Protein AF-A0A132AKK2-F1 (afdb_monomer_lite)

Foldseek 3Di:
DVQVCVLVVVLVVLVVVLVVVCVVVVDPDDDLVNVVSVVVNVLSVVSVVLLVVLVVVLVVLVVVVVVVVPDDDDDPPCCQPDPGDPDPVVVVVVVLVVVLCVVPNDDDCNPRSNVRPSSVSVCVVVSVVVVVVVVVVSVVVVVD

Sequence (144 aa):
MLKVTIMVIPLVDLISEDIAINNRIKVNHTTIMHVWMIAMQAFIYLSIIEYSLAIAWAHFVTDKANHQRTIPEENTFLRGYYFGNRNFYSKIGNFFDRFLYFCFGEIDFKREPYVRNKIDYLSRVLFLATFISFVSIYVLTLIL

Structure (mmCIF, N/CA/C/O backbone):
data_AF-A0A132AKK2-F1
#
_entry.id   AF-A0A132AKK2-F1
#
loop_
_atom_site.group_PDB
_atom_site.id
_atom_site.type_symbol
_atom_site.label_atom_id
_atom_site.label_alt_id
_atom_site.label_comp_id
_atom_site.label_asym_id
_atom_site.label_entity_id
_atom_site.label_seq_id
_atom_site.pdbx_PDB_ins_code
_atom_site.Cartn_x
_atom_site.Cartn_y
_atom_site.Cartn_z
_atom_site.occupancy
_atom_site.B_iso_or_equiv
_atom_site.auth_seq_id
_atom_site.auth_comp_id
_atom_site.auth_asym_id
_atom_site.auth_atom_id
_atom_site.pdbx_PDB_model_num
ATOM 1 N N . MET A 1 1 ? -7.002 11.377 -12.863 1.00 56.00 1 MET A N 1
ATOM 2 C CA . MET A 1 1 ? -8.200 11.919 -12.181 1.00 56.00 1 MET A CA 1
ATOM 3 C C . MET A 1 1 ? -9.059 10.818 -11.574 1.00 56.00 1 MET A C 1
ATOM 5 O O . MET A 1 1 ? -9.161 10.797 -10.360 1.00 56.00 1 MET A O 1
ATOM 9 N N . LEU A 1 2 ? -9.570 9.860 -12.362 1.00 70.88 2 LEU A N 1
ATOM 10 C CA . LEU A 1 2 ? -10.462 8.790 -11.874 1.00 70.88 2 LEU A CA 1
ATOM 11 C C . LEU A 1 2 ? -9.935 8.031 -10.637 1.00 70.88 2 LEU A C 1
ATOM 13 O O . LEU A 1 2 ? -10.671 7.852 -9.675 1.00 70.88 2 LEU A O 1
ATOM 17 N N . LYS A 1 3 ? -8.647 7.655 -10.623 1.00 68.38 3 LYS A N 1
ATOM 18 C CA . LYS A 1 3 ? -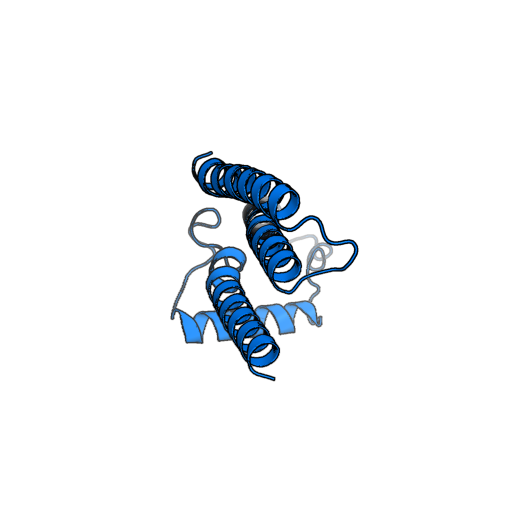8.020 6.973 -9.474 1.00 68.38 3 LYS A CA 1
ATOM 19 C C . LYS A 1 3 ? -8.085 7.799 -8.179 1.00 68.38 3 LYS A C 1
ATOM 21 O O . LYS A 1 3 ? -8.424 7.258 -7.138 1.00 68.38 3 LYS A O 1
ATOM 26 N N . VAL A 1 4 ? -7.817 9.105 -8.251 1.00 72.44 4 VAL A N 1
ATOM 27 C CA . VAL A 1 4 ? -7.863 10.003 -7.081 1.00 72.44 4 VAL A CA 1
ATOM 28 C C . VAL A 1 4 ? -9.293 10.122 -6.559 1.00 72.44 4 VAL A C 1
ATOM 30 O O . VAL A 1 4 ? -9.516 10.026 -5.360 1.00 72.44 4 VAL A O 1
ATOM 33 N N . THR A 1 5 ? -10.274 10.251 -7.451 1.00 78.56 5 THR A N 1
ATOM 34 C CA . THR A 1 5 ? -11.692 10.320 -7.077 1.00 78.56 5 THR A CA 1
ATOM 35 C C . THR A 1 5 ? -12.163 9.048 -6.366 1.00 78.56 5 THR A C 1
ATOM 37 O O . THR A 1 5 ? -12.819 9.141 -5.334 1.00 78.56 5 THR A O 1
ATOM 40 N N . ILE A 1 6 ? -11.766 7.872 -6.864 1.00 80.12 6 ILE A N 1
ATOM 41 C CA . ILE A 1 6 ? -12.094 6.571 -6.255 1.00 80.12 6 ILE A CA 1
ATOM 42 C C . ILE A 1 6 ? -11.448 6.399 -4.869 1.00 80.12 6 ILE A C 1
ATOM 44 O O . ILE A 1 6 ? -11.971 5.645 -4.061 1.00 80.12 6 ILE A O 1
ATOM 48 N N . MET A 1 7 ? -10.349 7.098 -4.563 1.00 80.44 7 MET A N 1
ATOM 49 C CA . MET A 1 7 ? -9.702 7.048 -3.242 1.00 80.44 7 MET A CA 1
ATOM 50 C C . MET A 1 7 ? -10.245 8.097 -2.263 1.00 80.44 7 MET A C 1
ATOM 52 O O . MET A 1 7 ? -10.406 7.814 -1.079 1.00 80.44 7 MET A O 1
ATOM 56 N N . VAL A 1 8 ? -10.532 9.310 -2.742 1.00 83.25 8 VAL A N 1
ATOM 57 C CA . VAL A 1 8 ? -10.946 10.434 -1.887 1.00 83.25 8 VAL A CA 1
ATOM 58 C C . VAL A 1 8 ? -12.401 10.309 -1.442 1.00 83.25 8 VAL A C 1
ATOM 60 O O . VAL A 1 8 ? -12.692 10.619 -0.291 1.00 83.25 8 VAL A O 1
ATOM 63 N N . ILE A 1 9 ? -13.307 9.841 -2.310 1.00 87.62 9 ILE A N 1
ATOM 64 C CA . ILE A 1 9 ? -14.729 9.698 -1.949 1.00 87.62 9 ILE A CA 1
ATOM 65 C C . ILE A 1 9 ? -14.901 8.739 -0.755 1.00 87.62 9 ILE A C 1
ATOM 67 O O . ILE A 1 9 ? -15.433 9.183 0.262 1.00 87.62 9 ILE A O 1
ATOM 71 N N . PRO A 1 10 ? -14.362 7.500 -0.783 1.00 86.81 10 PRO A N 1
ATOM 72 C CA . PRO A 1 10 ? -14.472 6.595 0.360 1.00 86.81 10 PRO A CA 1
ATOM 73 C C . PRO A 1 10 ? -13.823 7.135 1.634 1.00 86.81 10 PRO A C 1
ATOM 75 O O . PRO A 1 10 ? -14.286 6.825 2.724 1.00 86.81 10 PRO A O 1
ATOM 78 N N . LEU A 1 11 ? -12.763 7.947 1.524 1.00 87.31 11 LEU A N 1
ATOM 79 C CA . LEU A 1 11 ? -12.140 8.567 2.693 1.00 87.31 11 LEU A CA 1
ATOM 80 C C . LEU A 1 11 ? -13.096 9.546 3.385 1.00 87.31 11 LEU A C 1
ATOM 82 O O . LEU A 1 11 ? -13.209 9.533 4.607 1.00 87.31 11 LEU A O 1
ATOM 86 N N . VAL A 1 12 ? -13.774 10.395 2.609 1.00 89.31 12 VAL A N 1
ATOM 87 C CA . VAL A 1 12 ? -14.726 11.384 3.137 1.00 89.31 12 VAL A CA 1
ATOM 88 C C . VAL A 1 12 ? -15.949 10.696 3.742 1.00 89.31 12 VAL A C 1
ATOM 90 O O . VAL A 1 12 ? -16.395 11.085 4.826 1.00 89.31 12 VAL A O 1
ATOM 93 N N . ASP A 1 13 ? -16.450 9.650 3.084 1.00 90.62 13 ASP A N 1
ATOM 94 C CA . ASP A 1 13 ? -17.554 8.839 3.601 1.00 90.62 13 ASP A CA 1
ATOM 95 C C . ASP A 1 13 ? -17.160 8.176 4.929 1.00 90.62 13 ASP A C 1
ATOM 97 O O . ASP A 1 13 ? -17.872 8.303 5.925 1.00 90.62 13 ASP A O 1
ATOM 101 N N . LEU A 1 14 ? -15.968 7.576 4.991 1.00 91.69 14 LEU A N 1
ATOM 102 C CA . LEU A 1 14 ? -15.463 6.914 6.193 1.00 91.69 14 LEU A CA 1
ATOM 103 C C . LEU A 1 14 ? -15.256 7.885 7.367 1.00 91.69 14 LEU A C 1
ATOM 105 O O . LEU A 1 14 ? -15.543 7.538 8.510 1.00 91.69 14 LEU A O 1
ATOM 109 N N . ILE A 1 15 ? -14.779 9.106 7.106 1.00 90.56 15 ILE A N 1
ATOM 110 C CA . ILE A 1 15 ? -14.663 10.156 8.133 1.00 90.56 15 ILE A CA 1
ATOM 111 C C . ILE A 1 15 ? -16.051 10.552 8.652 1.00 90.56 15 ILE A C 1
ATOM 113 O O . ILE A 1 15 ? -16.239 10.743 9.853 1.00 90.56 15 ILE A O 1
ATOM 117 N N . SER A 1 16 ? -17.035 10.658 7.759 1.00 92.12 16 SER A N 1
ATOM 118 C CA . SER A 1 16 ? -18.408 11.007 8.131 1.00 92.12 16 SER A CA 1
ATOM 119 C C . SER A 1 16 ? -19.042 9.923 9.010 1.00 92.12 16 SER A C 1
ATOM 121 O O . SER A 1 16 ? -19.681 10.236 10.020 1.00 92.12 16 SER A O 1
ATOM 123 N N . GLU A 1 17 ? -18.816 8.651 8.678 1.00 91.44 17 GLU A N 1
ATOM 124 C CA . GLU A 1 17 ? -19.238 7.513 9.498 1.00 91.44 17 GLU A CA 1
ATOM 125 C C . GLU A 1 17 ? -18.528 7.477 10.856 1.00 91.44 17 GLU A C 1
ATOM 127 O O . GLU A 1 17 ? -19.182 7.267 11.877 1.00 91.44 17 GLU A O 1
ATOM 132 N N . ASP A 1 18 ? -17.220 7.741 10.899 1.00 91.12 18 ASP A N 1
ATOM 133 C CA . ASP A 1 18 ? -16.437 7.788 12.141 1.00 91.12 18 ASP A CA 1
ATOM 134 C C . ASP A 1 18 ? -16.978 8.854 13.105 1.00 91.12 18 ASP A C 1
ATOM 136 O O . ASP A 1 18 ? -17.254 8.574 14.273 1.00 91.12 18 ASP A O 1
ATOM 140 N N . ILE A 1 19 ? -17.265 10.059 12.601 1.00 90.56 19 ILE A N 1
ATOM 141 C CA . ILE A 1 19 ? -17.907 11.123 13.388 1.00 90.56 19 ILE A CA 1
ATOM 142 C C . ILE A 1 19 ? -19.270 10.657 13.922 1.00 90.56 19 ILE A C 1
ATOM 144 O O . ILE A 1 19 ? -19.589 10.870 15.096 1.00 90.56 19 ILE A O 1
ATOM 148 N N . ALA A 1 20 ? -20.084 10.004 13.088 1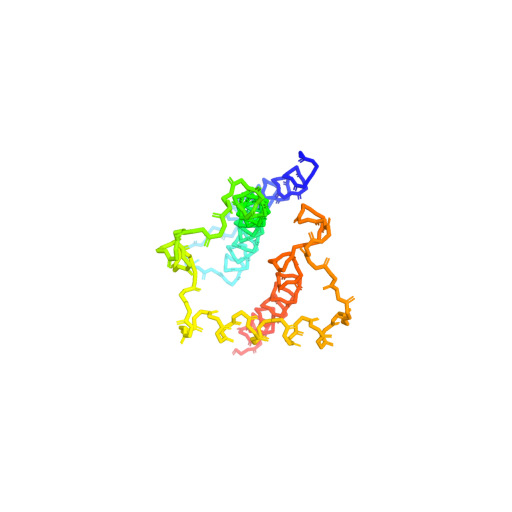.00 91.75 20 ALA A N 1
ATOM 149 C CA . ALA A 1 20 ? -21.397 9.509 13.494 1.00 91.75 20 ALA A CA 1
ATOM 150 C C . ALA A 1 20 ? -21.308 8.417 14.576 1.00 91.75 20 ALA A C 1
ATOM 152 O O . ALA A 1 20 ? -22.117 8.413 15.508 1.00 91.75 20 ALA A O 1
ATOM 153 N N . ILE A 1 21 ? -20.329 7.515 14.482 1.00 89.06 21 ILE A N 1
ATOM 154 C CA . ILE A 1 21 ? -20.082 6.442 15.453 1.00 89.06 21 ILE A CA 1
ATOM 155 C C . ILE A 1 21 ? -19.568 7.022 16.774 1.00 89.06 21 ILE A C 1
ATOM 157 O O . ILE A 1 21 ? -20.122 6.712 17.832 1.00 89.06 21 ILE A O 1
ATOM 161 N N . ASN A 1 22 ? -18.586 7.924 16.729 1.00 88.75 22 ASN A N 1
ATOM 162 C CA . ASN A 1 22 ? -18.025 8.567 17.920 1.00 88.75 22 ASN A CA 1
ATOM 163 C C . ASN A 1 22 ? -19.096 9.343 18.702 1.00 88.75 22 ASN A C 1
ATOM 165 O O . ASN A 1 22 ? -19.174 9.251 19.931 1.00 88.75 22 ASN A O 1
ATOM 169 N N . ASN A 1 23 ? -20.004 10.017 17.990 1.00 89.00 23 ASN A N 1
ATOM 170 C CA . ASN A 1 23 ? -21.145 10.710 18.591 1.00 89.00 23 ASN A CA 1
ATOM 171 C C . ASN A 1 23 ? -22.162 9.772 19.266 1.00 89.00 23 ASN A C 1
ATOM 173 O O . ASN A 1 23 ? -22.916 10.226 20.131 1.00 89.00 23 ASN A O 1
ATOM 177 N N . ARG A 1 24 ? -22.204 8.484 18.893 1.00 89.88 24 ARG A N 1
ATOM 178 C CA . ARG A 1 24 ? -23.088 7.471 19.498 1.00 89.88 24 ARG A CA 1
ATOM 179 C C . ARG A 1 24 ? -22.459 6.792 20.709 1.00 89.88 24 ARG A C 1
ATOM 181 O O . ARG A 1 24 ? -23.151 6.607 21.703 1.00 89.88 24 ARG A O 1
ATOM 188 N N . ILE A 1 25 ? -21.182 6.419 20.625 1.00 86.25 25 ILE A N 1
ATOM 189 C CA . ILE A 1 25 ? -20.513 5.631 21.669 1.00 86.25 25 ILE A CA 1
ATOM 190 C C . ILE A 1 25 ? -20.260 6.485 22.927 1.00 86.25 25 ILE A C 1
ATOM 192 O O . ILE A 1 25 ? -20.466 5.989 24.030 1.00 86.25 25 ILE A O 1
ATOM 196 N N . LYS A 1 26 ? -19.878 7.767 22.787 1.00 80.88 26 LYS A N 1
ATOM 197 C CA . LYS A 1 26 ? -19.674 8.731 23.899 1.00 80.88 26 LYS A CA 1
ATOM 198 C C . LYS A 1 26 ? -18.920 8.160 25.115 1.00 80.88 26 LYS A C 1
ATOM 200 O O . LYS A 1 26 ? -19.335 8.345 26.259 1.00 80.88 26 LYS A O 1
ATOM 205 N N . VAL A 1 27 ? -17.800 7.481 24.880 1.00 84.25 27 VAL A N 1
ATOM 206 C CA . VAL A 1 27 ? -16.924 6.973 25.949 1.00 84.25 27 VAL A CA 1
ATOM 207 C C . VAL A 1 27 ? -15.590 7.715 25.979 1.00 84.25 27 VAL A C 1
ATOM 209 O O . VAL A 1 27 ? -15.089 8.149 24.947 1.00 84.25 27 VAL A O 1
ATOM 212 N N . ASN A 1 28 ? -14.992 7.816 27.169 1.00 84.00 28 ASN A N 1
ATOM 213 C CA . ASN A 1 28 ? -13.696 8.476 27.392 1.00 84.00 28 ASN A CA 1
ATOM 214 C C . ASN A 1 28 ? -12.470 7.582 27.114 1.00 84.00 28 ASN A C 1
ATOM 216 O O . ASN A 1 28 ? -11.344 7.995 27.379 1.00 84.00 28 ASN A O 1
ATOM 220 N N . HIS A 1 29 ? -12.666 6.353 26.632 1.00 84.94 29 HIS A N 1
ATOM 221 C CA . HIS A 1 29 ? -11.589 5.405 26.339 1.00 84.94 29 HIS A CA 1
ATOM 222 C C . HIS A 1 29 ? -11.650 4.929 24.884 1.00 84.94 29 HIS A C 1
ATOM 224 O O . HIS A 1 29 ? -12.691 4.978 24.231 1.00 84.94 29 HIS A O 1
ATOM 230 N N . THR A 1 30 ? -10.527 4.447 24.358 1.00 86.12 30 THR A N 1
ATOM 231 C CA . THR A 1 30 ? -10.481 3.893 23.003 1.00 86.12 30 THR A CA 1
ATOM 232 C C . THR A 1 30 ? -11.220 2.561 22.962 1.00 86.12 30 THR A C 1
ATOM 234 O O . THR A 1 30 ? -10.876 1.637 23.695 1.00 86.12 30 THR A O 1
ATOM 237 N N . THR A 1 31 ? -12.228 2.455 22.098 1.00 88.38 31 THR A N 1
ATOM 238 C CA . THR A 1 31 ? -12.933 1.198 21.843 1.00 88.38 31 THR A CA 1
ATOM 239 C C . THR A 1 31 ? -12.307 0.464 20.667 1.00 88.38 31 THR A C 1
ATOM 241 O O . THR A 1 31 ? -11.639 1.055 19.816 1.00 88.38 31 THR A O 1
ATOM 244 N N . ILE A 1 32 ? -12.584 -0.834 20.579 1.00 88.94 32 ILE A N 1
ATOM 245 C CA . ILE A 1 32 ? -12.169 -1.668 19.447 1.00 88.94 32 ILE A CA 1
ATOM 246 C C . ILE A 1 32 ? -12.779 -1.149 18.127 1.00 88.94 32 ILE A C 1
ATOM 248 O O . ILE A 1 32 ? -12.164 -1.266 17.067 1.00 88.94 32 ILE A O 1
ATOM 252 N N . MET A 1 33 ? -13.938 -0.481 18.180 1.00 88.75 33 MET A N 1
ATOM 253 C CA . MET A 1 33 ? -14.518 0.178 17.008 1.00 88.75 33 MET A CA 1
ATOM 254 C C . MET A 1 33 ? -13.702 1.401 16.562 1.00 88.75 33 MET A C 1
ATOM 256 O O . MET A 1 33 ? -13.466 1.565 15.370 1.00 88.75 33 MET A O 1
ATOM 260 N N . HIS A 1 34 ? -13.194 2.219 17.492 1.00 89.44 34 HIS A N 1
ATOM 261 C CA . HIS A 1 34 ? -12.322 3.351 17.138 1.00 89.44 34 HIS A CA 1
ATOM 262 C C . HIS A 1 34 ? -11.032 2.869 16.449 1.00 89.44 34 HIS A C 1
ATOM 264 O O . HIS A 1 34 ? -10.595 3.458 15.463 1.00 89.44 34 HIS A O 1
ATOM 270 N N . VAL A 1 35 ? -10.447 1.759 16.922 1.00 90.38 35 VAL A N 1
ATOM 271 C CA . VAL A 1 35 ? -9.252 1.155 16.301 1.00 90.38 35 VAL A CA 1
ATOM 272 C C . VAL A 1 35 ? -9.540 0.696 14.870 1.00 90.38 35 VAL A C 1
ATOM 274 O O . VAL A 1 35 ? -8.716 0.912 13.983 1.00 90.38 35 VAL A O 1
ATOM 277 N N . TRP A 1 36 ? -10.713 0.107 14.628 1.00 91.38 36 TRP A N 1
ATOM 278 C CA . TRP A 1 36 ? -11.138 -0.284 13.284 1.00 91.38 36 TRP A CA 1
ATOM 279 C C . TRP A 1 36 ? -11.259 0.914 12.346 1.00 91.38 36 TRP A C 1
ATOM 281 O O . TRP A 1 36 ? -10.680 0.895 11.261 1.00 91.38 36 TRP A O 1
ATOM 291 N N . MET A 1 37 ? -11.949 1.974 12.776 1.00 91.56 37 MET A N 1
ATOM 292 C CA . MET A 1 37 ? -12.150 3.170 11.953 1.00 91.56 37 MET A CA 1
ATOM 293 C C . MET A 1 37 ? -10.821 3.843 11.592 1.00 91.56 37 MET A C 1
ATOM 295 O O . MET A 1 37 ? -10.581 4.134 10.419 1.00 91.56 37 MET A O 1
ATOM 299 N N . ILE A 1 38 ? -9.914 3.999 12.562 1.00 90.44 38 ILE A N 1
ATOM 300 C CA . ILE A 1 38 ? -8.572 4.555 12.327 1.00 90.44 38 ILE A CA 1
ATOM 301 C C . ILE A 1 38 ? -7.774 3.674 11.361 1.00 90.44 38 ILE A C 1
ATOM 303 O O . ILE A 1 38 ? -7.109 4.186 10.459 1.00 90.44 38 ILE A O 1
ATOM 307 N N . ALA A 1 39 ? -7.844 2.350 11.509 1.00 91.81 39 ALA A N 1
ATOM 308 C CA . ALA A 1 39 ? -7.139 1.440 10.616 1.00 91.81 39 ALA A CA 1
ATOM 309 C C . ALA A 1 39 ? -7.666 1.523 9.177 1.00 91.81 39 ALA A C 1
ATOM 311 O O . ALA A 1 39 ? -6.867 1.599 8.244 1.00 91.81 39 ALA A O 1
ATOM 312 N N . MET A 1 40 ? -8.987 1.574 8.980 1.00 91.56 40 MET A N 1
ATOM 313 C CA . MET A 1 40 ? -9.581 1.747 7.650 1.00 91.56 40 MET A CA 1
ATOM 314 C C . MET A 1 40 ? -9.149 3.076 7.011 1.00 91.56 40 MET A C 1
ATOM 316 O O . MET A 1 40 ? -8.744 3.093 5.847 1.00 91.56 40 MET A O 1
ATOM 320 N N . GLN A 1 41 ? -9.135 4.174 7.778 1.00 90.56 41 GLN A N 1
ATOM 321 C CA . GLN A 1 41 ? -8.634 5.470 7.303 1.00 90.56 41 GLN A CA 1
ATOM 322 C C . GLN A 1 41 ? -7.149 5.382 6.917 1.00 90.56 41 GLN A C 1
ATOM 324 O O . GLN A 1 41 ? -6.749 5.897 5.871 1.00 90.56 41 GLN A O 1
ATOM 329 N N . ALA A 1 42 ? -6.336 4.672 7.705 1.00 90.12 42 ALA A N 1
ATOM 330 C CA . ALA A 1 42 ? -4.922 4.455 7.414 1.00 90.12 42 ALA A CA 1
ATOM 331 C C . ALA A 1 42 ? -4.701 3.639 6.127 1.00 90.12 42 ALA A C 1
ATOM 333 O O . ALA A 1 42 ? -3.818 3.982 5.343 1.00 90.12 42 ALA A O 1
ATOM 334 N N . PHE A 1 43 ? -5.510 2.607 5.856 1.00 90.81 43 PHE A N 1
ATOM 335 C CA . PHE A 1 43 ? -5.430 1.845 4.602 1.00 90.81 43 PHE A CA 1
ATOM 336 C C . PHE A 1 43 ? -5.752 2.709 3.378 1.00 90.81 43 PHE A C 1
ATOM 338 O O . PHE A 1 43 ? -5.018 2.668 2.387 1.00 90.81 43 PHE A O 1
ATOM 345 N N . ILE A 1 44 ? -6.799 3.536 3.454 1.00 88.62 44 ILE A N 1
ATOM 346 C CA . ILE A 1 44 ? -7.131 4.468 2.369 1.00 88.62 44 ILE A CA 1
ATOM 347 C C . ILE A 1 44 ? -6.011 5.503 2.201 1.00 88.62 44 ILE A C 1
ATOM 349 O O . ILE A 1 44 ? -5.578 5.769 1.080 1.00 88.62 44 ILE A O 1
ATOM 353 N N . TYR A 1 45 ? -5.460 6.032 3.292 1.00 86.44 45 TYR A N 1
ATOM 354 C CA . TYR A 1 45 ? -4.335 6.965 3.234 1.00 86.44 45 TYR A CA 1
ATOM 355 C C . TYR A 1 45 ? -3.083 6.346 2.590 1.00 86.44 45 TYR A C 1
ATOM 357 O O . TYR A 1 45 ? -2.467 6.952 1.710 1.00 86.44 45 TYR A O 1
ATOM 365 N N . LEU A 1 46 ? -2.737 5.108 2.952 1.00 88.56 46 LEU A N 1
ATOM 366 C CA . LEU A 1 46 ? -1.641 4.372 2.323 1.00 88.56 46 LEU A CA 1
ATOM 367 C C . LEU A 1 46 ? -1.876 4.190 0.818 1.00 88.56 46 LEU A C 1
ATOM 369 O O . LEU A 1 46 ? -0.916 4.273 0.054 1.00 88.56 46 LEU A O 1
ATOM 373 N N . SER A 1 47 ? -3.121 3.989 0.374 1.00 87.44 47 SER A N 1
ATOM 374 C CA . SER A 1 47 ? -3.438 3.877 -1.058 1.00 87.44 47 SER A CA 1
ATOM 375 C C . SER A 1 47 ? -3.142 5.173 -1.835 1.00 87.44 47 SER A C 1
ATOM 377 O O . SER A 1 47 ? -2.654 5.137 -2.963 1.00 87.44 47 SER A O 1
ATOM 379 N N . ILE A 1 48 ? -3.320 6.339 -1.202 1.00 86.56 48 ILE A N 1
ATOM 380 C CA . ILE A 1 48 ? -2.979 7.641 -1.796 1.00 86.56 48 ILE A CA 1
ATOM 381 C C . ILE A 1 48 ? -1.454 7.812 -1.894 1.00 86.56 48 ILE A C 1
ATOM 383 O O . ILE A 1 48 ? -0.936 8.310 -2.903 1.00 86.56 48 ILE A O 1
ATOM 387 N N . ILE A 1 49 ? -0.719 7.382 -0.862 1.00 88.44 49 ILE A N 1
ATOM 388 C CA . ILE A 1 49 ? 0.752 7.371 -0.876 1.00 88.44 49 ILE A CA 1
ATOM 389 C C . ILE A 1 49 ? 1.262 6.455 -1.989 1.00 88.44 49 ILE A C 1
ATOM 391 O O . ILE A 1 49 ? 2.144 6.846 -2.751 1.00 88.44 49 ILE A O 1
ATOM 395 N N . GLU A 1 50 ? 0.697 5.257 -2.104 1.00 88.12 50 GLU A N 1
ATOM 396 C CA . GLU A 1 50 ? 1.026 4.283 -3.142 1.00 88.12 50 GLU A CA 1
ATOM 397 C C . GLU A 1 50 ? 0.863 4.875 -4.541 1.00 88.12 50 GLU A C 1
ATOM 399 O O . GLU A 1 50 ? 1.801 4.830 -5.339 1.00 88.12 50 GLU A O 1
ATOM 404 N N . TYR A 1 51 ? -0.265 5.535 -4.796 1.00 86.00 51 TYR A N 1
ATOM 405 C CA . TYR A 1 51 ? -0.520 6.190 -6.071 1.00 86.00 51 TYR A CA 1
ATOM 406 C C . TYR A 1 51 ? 0.510 7.284 -6.377 1.00 86.00 51 TYR A C 1
ATOM 408 O O . TYR A 1 51 ? 1.000 7.401 -7.505 1.00 86.00 51 TYR A O 1
ATOM 416 N N . SER A 1 52 ? 0.888 8.062 -5.361 1.00 86.00 52 SER A N 1
ATOM 417 C CA . SER A 1 52 ? 1.907 9.110 -5.484 1.00 86.00 52 SER A CA 1
ATOM 418 C C . SER A 1 52 ? 3.287 8.520 -5.801 1.00 86.00 52 SER A C 1
ATOM 420 O O . SER A 1 52 ? 3.983 9.004 -6.697 1.00 86.00 52 SER A O 1
ATOM 422 N N . LEU A 1 53 ? 3.662 7.428 -5.127 1.00 86.69 53 LEU A N 1
ATOM 423 C CA . LEU A 1 53 ? 4.899 6.688 -5.389 1.00 86.69 53 LEU A CA 1
ATOM 424 C C . LEU A 1 53 ? 4.904 6.067 -6.789 1.00 86.69 53 LEU A C 1
ATOM 426 O O . LEU A 1 53 ? 5.926 6.108 -7.477 1.00 86.69 53 LEU A O 1
ATOM 430 N N . ALA A 1 54 ? 3.770 5.533 -7.243 1.00 85.75 54 ALA A N 1
ATOM 431 C CA . ALA A 1 54 ? 3.640 4.956 -8.571 1.00 85.75 54 ALA A CA 1
ATOM 432 C C . ALA A 1 54 ? 3.867 6.006 -9.674 1.00 85.75 54 ALA A C 1
ATOM 434 O O . ALA A 1 54 ? 4.571 5.733 -10.649 1.00 85.75 54 ALA A O 1
ATOM 435 N N . ILE A 1 55 ? 3.343 7.224 -9.510 1.00 85.50 55 ILE A N 1
ATOM 436 C CA . ILE A 1 55 ? 3.602 8.335 -10.439 1.00 85.50 55 ILE A CA 1
ATOM 437 C C . ILE A 1 55 ? 5.074 8.748 -10.397 1.00 85.50 55 ILE A C 1
ATOM 439 O O . ILE A 1 55 ? 5.706 8.854 -11.450 1.00 85.50 55 ILE A O 1
ATOM 443 N N . ALA A 1 56 ? 5.637 8.943 -9.201 1.00 85.06 56 ALA A N 1
ATOM 444 C CA . ALA A 1 56 ? 7.038 9.329 -9.040 1.00 85.06 56 ALA A CA 1
ATOM 445 C C . ALA A 1 56 ? 7.981 8.322 -9.718 1.00 85.06 56 ALA A C 1
ATOM 447 O O . ALA A 1 56 ? 8.919 8.703 -10.419 1.00 85.06 56 ALA A O 1
ATOM 448 N N . TRP A 1 57 ? 7.688 7.028 -9.588 1.00 83.06 57 TRP A N 1
ATOM 449 C CA . TRP A 1 57 ? 8.445 5.978 -10.256 1.00 83.06 57 TRP A CA 1
ATOM 450 C C . TRP A 1 57 ? 8.274 5.979 -11.776 1.00 83.06 57 TRP A C 1
ATOM 452 O O . TRP A 1 57 ? 9.250 5.779 -12.499 1.00 83.06 57 TRP A O 1
ATOM 462 N N . ALA A 1 58 ? 7.065 6.220 -12.286 1.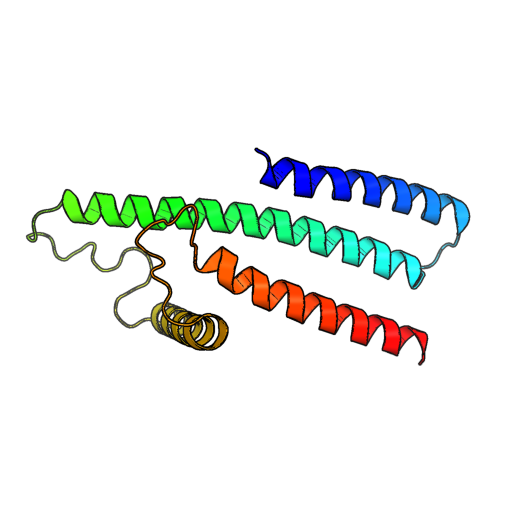00 83.12 58 ALA A N 1
ATOM 463 C CA . ALA A 1 58 ? 6.842 6.306 -13.727 1.00 83.12 58 ALA A CA 1
ATOM 464 C C . ALA A 1 58 ? 7.652 7.454 -14.357 1.00 83.12 58 ALA A C 1
ATOM 466 O O . ALA A 1 58 ? 8.298 7.257 -15.392 1.00 83.12 58 ALA A O 1
ATOM 467 N N . HIS A 1 59 ? 7.692 8.616 -13.696 1.00 83.19 59 HIS A N 1
ATOM 468 C CA . HIS A 1 59 ? 8.554 9.731 -14.096 1.00 83.19 59 HIS A CA 1
ATOM 469 C C . HIS A 1 59 ? 10.034 9.359 -14.015 1.00 83.19 59 HIS A C 1
ATOM 471 O O . HIS A 1 59 ? 10.758 9.535 -14.991 1.00 83.19 59 HIS A O 1
ATOM 477 N N . PHE A 1 60 ? 10.463 8.734 -12.918 1.00 79.44 60 PHE A N 1
ATOM 478 C CA . PHE A 1 60 ? 11.844 8.285 -12.748 1.00 79.44 60 PHE A CA 1
ATOM 479 C C . PHE A 1 60 ? 12.316 7.341 -13.869 1.00 79.44 60 PHE A C 1
ATOM 481 O O . PHE A 1 60 ? 13.416 7.496 -14.402 1.00 79.44 60 PHE A O 1
ATOM 488 N N . VAL A 1 61 ? 11.492 6.362 -14.261 1.00 77.56 61 VAL A N 1
ATOM 489 C CA . VAL A 1 61 ? 11.820 5.431 -15.355 1.00 77.56 61 VAL A CA 1
ATOM 490 C C . VAL A 1 61 ? 11.894 6.159 -16.698 1.00 77.56 61 VAL A C 1
ATOM 492 O O . VAL A 1 61 ? 12.802 5.890 -17.487 1.00 77.56 61 VAL A O 1
ATOM 495 N N . THR A 1 62 ? 10.969 7.086 -16.944 1.00 79.50 62 THR A N 1
ATOM 496 C CA . THR A 1 62 ? 10.899 7.858 -18.192 1.00 79.50 62 THR A CA 1
ATOM 497 C C . THR A 1 62 ? 12.104 8.788 -18.337 1.00 79.50 62 THR A C 1
ATOM 499 O O . THR A 1 62 ? 12.773 8.772 -19.371 1.00 79.50 62 THR A O 1
ATOM 502 N N . ASP A 1 63 ? 12.460 9.517 -17.280 1.00 78.88 63 ASP A N 1
ATOM 503 C CA . ASP A 1 63 ? 13.624 10.404 -17.269 1.00 78.88 63 ASP A CA 1
ATOM 504 C C . ASP A 1 63 ? 14.919 9.621 -17.462 1.00 78.88 63 ASP A C 1
ATOM 506 O O . ASP A 1 63 ? 15.774 10.018 -18.256 1.00 78.88 63 ASP A O 1
ATOM 510 N N . LYS A 1 64 ? 15.046 8.456 -16.816 1.00 73.31 64 LYS A N 1
ATOM 511 C CA . LYS A 1 64 ? 16.193 7.565 -17.010 1.00 73.31 64 LYS A CA 1
ATOM 512 C C . LYS A 1 64 ? 16.320 7.096 -18.462 1.00 73.31 64 LYS A C 1
ATOM 514 O O . LYS A 1 64 ? 17.428 7.081 -18.994 1.00 73.31 64 LYS A O 1
ATOM 519 N N . ALA A 1 65 ? 15.214 6.711 -19.099 1.00 72.50 65 ALA A N 1
ATOM 520 C CA . ALA A 1 65 ? 15.215 6.278 -20.496 1.00 72.50 65 ALA A CA 1
ATOM 521 C C . ALA A 1 65 ? 15.584 7.423 -21.456 1.00 72.50 65 ALA A C 1
ATOM 523 O O . ALA A 1 65 ? 16.315 7.202 -22.420 1.00 72.50 65 ALA A O 1
ATOM 524 N N . ASN A 1 66 ? 15.130 8.646 -21.171 1.00 73.00 66 ASN A N 1
ATOM 525 C CA . ASN A 1 66 ? 15.446 9.828 -21.972 1.00 73.00 66 ASN A CA 1
ATOM 526 C C . ASN A 1 66 ? 16.921 10.236 -21.848 1.00 73.00 66 ASN A C 1
ATOM 528 O O . ASN A 1 66 ? 17.558 10.484 -22.867 1.00 73.00 66 ASN A O 1
ATOM 532 N N . HIS A 1 67 ? 17.498 10.214 -20.642 1.00 67.38 67 HIS A N 1
ATOM 533 C CA . HIS A 1 67 ? 18.918 10.531 -20.422 1.00 67.38 67 HIS A CA 1
ATOM 534 C C . HIS A 1 67 ? 19.872 9.527 -21.087 1.00 67.38 67 HIS A C 1
ATOM 536 O O . HIS A 1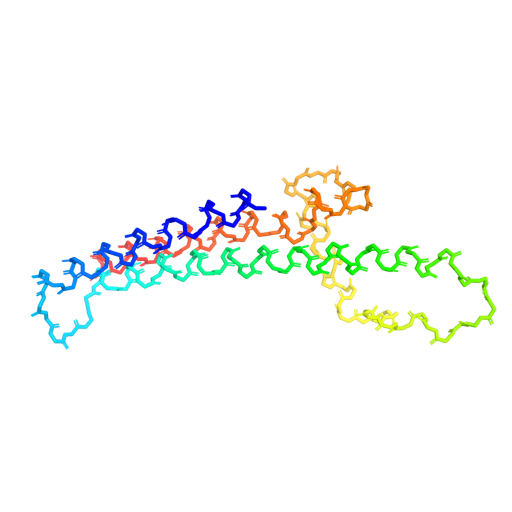 67 ? 20.947 9.903 -21.546 1.00 67.38 67 HIS A O 1
ATOM 542 N N . GLN A 1 68 ? 19.487 8.249 -21.173 1.00 65.25 68 GLN A N 1
ATOM 543 C CA . GLN A 1 68 ? 20.275 7.232 -21.880 1.00 65.25 68 GLN A CA 1
ATOM 544 C C . GLN A 1 68 ? 20.330 7.453 -23.398 1.00 65.25 68 GLN A C 1
ATOM 546 O O . GLN A 1 68 ? 21.221 6.919 -24.048 1.00 65.25 68 GLN A O 1
ATOM 551 N N . ARG A 1 69 ? 19.394 8.222 -23.969 1.00 63.69 69 ARG A N 1
ATOM 552 C CA . ARG A 1 69 ? 19.353 8.524 -25.408 1.00 63.69 69 ARG A CA 1
ATOM 553 C C . ARG A 1 69 ? 20.155 9.771 -25.785 1.00 63.69 69 ARG A C 1
ATOM 555 O O . ARG A 1 69 ? 20.539 9.895 -26.941 1.00 63.69 69 ARG A O 1
ATOM 562 N N . THR A 1 70 ? 20.393 10.687 -24.846 1.00 60.12 70 THR A N 1
ATOM 563 C CA . THR A 1 70 ? 21.035 11.989 -25.103 1.00 60.12 70 THR A CA 1
ATOM 564 C C . THR A 1 70 ? 22.540 12.031 -24.840 1.00 60.12 70 THR A C 1
ATOM 566 O O . THR A 1 70 ? 23.182 12.974 -25.291 1.00 60.12 70 THR A O 1
ATOM 569 N N . ILE A 1 71 ? 23.123 11.048 -24.145 1.00 58.50 71 ILE A N 1
ATOM 570 C CA . ILE A 1 71 ? 24.558 11.038 -23.811 1.00 58.50 71 ILE A CA 1
ATOM 571 C C . ILE A 1 71 ? 25.276 9.952 -24.640 1.00 58.50 71 ILE A C 1
ATOM 573 O O . ILE A 1 71 ? 25.103 8.770 -24.338 1.00 58.50 71 ILE A O 1
ATOM 577 N N . PRO A 1 72 ? 26.081 10.314 -25.662 1.00 52.16 72 PRO A N 1
ATOM 578 C CA . PRO A 1 72 ? 27.009 9.385 -26.299 1.00 52.16 72 PRO A CA 1
ATOM 579 C C . PRO A 1 72 ? 28.111 8.987 -25.304 1.00 52.16 72 PRO A C 1
ATOM 581 O O . PRO A 1 72 ? 28.479 9.764 -24.426 1.00 52.16 72 PRO A O 1
ATOM 584 N N . GLU A 1 73 ? 28.592 7.753 -25.421 1.00 54.22 73 GLU A N 1
ATOM 585 C CA . GLU A 1 73 ? 29.261 6.912 -24.411 1.00 54.22 73 GLU A CA 1
ATOM 586 C C . GLU A 1 73 ? 30.558 7.424 -23.732 1.00 54.22 73 GLU A C 1
ATOM 588 O O . GLU A 1 73 ? 31.252 6.634 -23.095 1.00 54.22 73 GLU A O 1
ATOM 593 N N . GLU 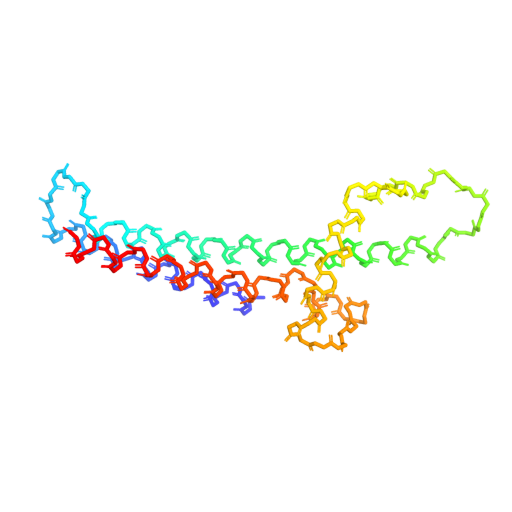A 1 74 ? 30.917 8.707 -23.782 1.00 45.75 74 GLU A N 1
ATOM 594 C CA . GLU A 1 74 ? 32.286 9.131 -23.445 1.00 45.75 74 GLU A CA 1
ATOM 595 C C . GLU A 1 74 ? 32.526 9.601 -21.997 1.00 45.75 74 GLU A C 1
ATOM 597 O O . GLU A 1 74 ? 33.672 9.683 -21.571 1.00 45.75 74 GLU A O 1
ATOM 602 N N . ASN A 1 75 ? 31.497 9.821 -21.169 1.00 42.59 75 ASN A N 1
ATOM 603 C CA . ASN A 1 75 ? 31.700 10.202 -19.760 1.00 42.59 75 ASN A CA 1
ATOM 604 C C . ASN A 1 75 ? 31.082 9.194 -18.784 1.00 42.59 75 ASN A C 1
ATOM 606 O O . ASN A 1 75 ? 29.945 9.304 -18.322 1.00 42.59 75 ASN A O 1
ATOM 610 N N . THR A 1 76 ? 31.904 8.213 -18.419 1.00 43.09 76 THR A N 1
ATOM 611 C CA . THR A 1 76 ? 31.681 7.096 -17.484 1.00 43.09 76 THR A CA 1
ATOM 612 C C . THR A 1 76 ? 31.436 7.490 -16.015 1.00 43.09 76 THR A C 1
ATOM 614 O O . THR A 1 76 ? 31.500 6.633 -15.135 1.00 43.09 76 THR A O 1
ATOM 617 N N . PHE A 1 77 ? 31.079 8.743 -15.715 1.00 39.12 77 PHE A N 1
ATOM 618 C CA . PHE A 1 77 ? 30.970 9.249 -14.337 1.00 39.12 77 PHE A CA 1
ATOM 619 C C . PHE A 1 77 ? 29.539 9.378 -13.787 1.00 39.12 77 PHE A C 1
ATOM 621 O O . PHE A 1 77 ? 29.366 9.527 -12.581 1.00 39.12 77 PHE A O 1
ATOM 628 N N . LEU A 1 78 ? 28.495 9.210 -14.608 1.00 44.09 78 LEU A N 1
ATOM 629 C CA . LEU A 1 78 ? 27.090 9.231 -14.147 1.00 44.09 78 LEU A CA 1
ATOM 630 C C . LEU A 1 78 ? 26.439 7.839 -14.071 1.00 44.09 78 LEU A C 1
ATOM 632 O O . LEU A 1 78 ? 25.227 7.706 -13.910 1.00 44.09 78 LEU A O 1
ATOM 636 N N . ARG A 1 79 ? 27.237 6.764 -14.113 1.00 41.22 79 ARG A N 1
ATOM 637 C CA . ARG A 1 79 ? 26.741 5.380 -13.953 1.00 41.22 79 ARG A CA 1
ATOM 638 C C . ARG A 1 79 ? 26.219 5.071 -12.540 1.00 41.22 79 ARG A C 1
ATOM 640 O O . ARG A 1 79 ? 25.635 4.013 -12.321 1.00 41.22 79 ARG A O 1
ATOM 647 N N . GLY A 1 80 ? 26.446 5.973 -11.584 1.00 40.59 80 GLY A N 1
ATOM 648 C CA . GLY A 1 80 ? 26.149 5.788 -10.165 1.00 40.59 80 GLY A CA 1
ATOM 649 C C . GLY A 1 80 ? 24.902 6.494 -9.636 1.00 40.59 80 GLY A C 1
ATOM 650 O O . GLY A 1 80 ? 24.703 6.460 -8.427 1.00 40.59 80 GLY A O 1
ATOM 651 N N . TYR A 1 81 ? 24.079 7.148 -10.462 1.00 43.59 81 TYR A N 1
ATOM 652 C CA . TYR A 1 81 ? 23.308 8.255 -9.892 1.00 43.59 81 TYR A CA 1
ATOM 653 C C . TYR A 1 81 ? 22.043 7.914 -9.086 1.00 43.59 81 TYR A C 1
ATOM 655 O O . TYR A 1 81 ? 21.675 8.765 -8.296 1.00 43.59 81 TYR A O 1
ATOM 663 N N . TYR A 1 82 ? 21.421 6.718 -9.143 1.00 49.69 82 TYR A N 1
ATOM 664 C CA . TYR A 1 82 ? 20.294 6.460 -8.208 1.00 49.69 82 TYR A CA 1
ATOM 665 C C . TYR A 1 82 ? 20.094 5.074 -7.599 1.00 49.69 82 TYR A C 1
ATOM 667 O O . TYR A 1 82 ? 19.355 4.995 -6.634 1.00 49.69 82 TYR A O 1
ATOM 675 N N . PHE A 1 83 ? 20.791 4.018 -8.023 1.00 48.66 83 PHE A N 1
ATOM 676 C CA . PHE A 1 83 ? 21.011 2.833 -7.177 1.00 48.66 83 PHE A CA 1
ATOM 677 C C . PHE A 1 83 ? 22.318 2.180 -7.620 1.00 48.66 83 PHE A C 1
ATOM 679 O O . PHE A 1 83 ? 22.377 1.511 -8.648 1.00 48.66 83 PHE A O 1
ATOM 686 N N . GLY A 1 84 ? 23.386 2.495 -6.884 1.00 45.53 84 GLY A N 1
ATOM 687 C CA . GLY A 1 84 ? 24.774 2.264 -7.269 1.00 45.53 84 GLY A CA 1
ATOM 688 C C . GLY A 1 84 ? 25.102 0.849 -7.748 1.00 45.53 84 GLY A C 1
ATOM 689 O O . GLY A 1 84 ? 24.565 -0.156 -7.274 1.00 45.53 84 GLY A O 1
ATOM 690 N N . ASN A 1 85 ? 26.049 0.813 -8.682 1.00 47.16 85 ASN A N 1
ATOM 691 C CA . ASN A 1 85 ? 26.705 -0.375 -9.203 1.00 47.16 85 ASN A CA 1
ATOM 692 C C . ASN A 1 85 ? 27.176 -1.261 -8.022 1.00 47.16 85 ASN A C 1
ATOM 694 O O . ASN A 1 85 ? 28.105 -0.886 -7.316 1.00 47.16 85 ASN A O 1
ATOM 698 N N . ARG A 1 86 ? 26.506 -2.409 -7.800 1.00 55.72 86 ARG A N 1
ATOM 699 C CA . ARG A 1 86 ? 26.733 -3.411 -6.722 1.00 55.72 86 ARG A CA 1
ATOM 700 C C . ARG A 1 86 ? 26.224 -3.112 -5.292 1.00 55.72 86 ARG A C 1
ATOM 702 O O . ARG A 1 86 ? 26.657 -3.785 -4.360 1.00 55.72 86 ARG A O 1
ATOM 709 N N . ASN A 1 87 ? 25.254 -2.218 -5.091 1.00 66.56 87 ASN A N 1
ATOM 710 C CA . ASN A 1 87 ? 24.746 -1.902 -3.741 1.00 66.56 87 ASN A CA 1
ATOM 711 C C . ASN A 1 87 ? 23.460 -2.650 -3.326 1.00 66.56 87 ASN A C 1
ATOM 713 O O . ASN A 1 87 ? 22.722 -3.177 -4.158 1.00 66.56 87 ASN A O 1
ATOM 717 N N . PHE A 1 88 ? 23.193 -2.667 -2.011 1.00 66.06 88 PHE A N 1
ATOM 718 C CA . PHE A 1 88 ? 22.021 -3.250 -1.326 1.00 66.06 88 PHE A CA 1
ATOM 719 C C . PHE A 1 88 ? 20.691 -3.041 -2.070 1.00 66.06 88 PHE A C 1
ATOM 721 O O . PHE A 1 88 ? 19.919 -3.979 -2.244 1.00 66.06 88 PHE A O 1
ATOM 728 N N . TYR A 1 89 ? 20.471 -1.847 -2.614 1.00 67.19 89 TYR A N 1
ATOM 729 C CA . TYR A 1 89 ? 19.265 -1.519 -3.369 1.00 67.19 89 TYR A CA 1
ATOM 730 C C . TYR A 1 89 ? 19.089 -2.302 -4.677 1.00 67.19 89 TYR A C 1
ATOM 732 O O . TYR A 1 89 ? 17.966 -2.632 -5.043 1.00 67.19 89 TYR A O 1
ATOM 740 N N . SER A 1 90 ? 20.175 -2.661 -5.368 1.00 69.56 90 SER A N 1
ATOM 741 C CA . SER A 1 90 ? 20.092 -3.548 -6.536 1.00 69.56 90 SER A CA 1
ATOM 742 C C . SER A 1 90 ? 19.706 -4.970 -6.124 1.00 69.56 90 SER A C 1
ATOM 744 O O . SER A 1 90 ? 18.958 -5.627 -6.845 1.00 69.56 90 SER A O 1
ATOM 746 N N . LYS A 1 91 ? 20.157 -5.436 -4.948 1.00 77.00 91 LYS A N 1
ATOM 747 C CA . LYS A 1 91 ? 19.743 -6.736 -4.398 1.00 77.00 91 LYS A CA 1
ATOM 748 C C . LYS A 1 91 ? 18.256 -6.735 -4.042 1.00 77.00 91 LYS A C 1
ATOM 750 O O . LYS A 1 91 ? 17.561 -7.679 -4.400 1.00 77.00 91 LYS A O 1
ATOM 755 N N . ILE A 1 92 ? 17.773 -5.664 -3.411 1.00 77.81 92 ILE A N 1
ATOM 756 C CA . ILE A 1 92 ? 16.349 -5.470 -3.109 1.00 77.81 92 ILE A CA 1
ATOM 757 C C . ILE A 1 92 ? 15.515 -5.424 -4.393 1.00 77.81 92 ILE A C 1
ATOM 759 O O . ILE A 1 92 ? 14.508 -6.118 -4.491 1.00 77.81 92 ILE A O 1
ATOM 763 N N . GLY A 1 93 ? 15.949 -4.662 -5.399 1.00 75.44 93 GLY A N 1
ATOM 764 C CA . GLY A 1 93 ? 15.264 -4.603 -6.691 1.00 75.44 93 GLY A CA 1
ATOM 765 C C . GLY A 1 93 ? 15.154 -5.978 -7.351 1.00 75.44 93 GLY A C 1
ATOM 766 O O . GLY A 1 93 ? 14.070 -6.374 -7.759 1.00 75.44 93 GLY A O 1
ATOM 767 N N . ASN A 1 94 ? 16.244 -6.751 -7.370 1.00 79.25 94 ASN A N 1
ATOM 768 C CA . ASN A 1 94 ? 16.240 -8.112 -7.915 1.00 79.25 94 ASN A CA 1
ATOM 769 C C . ASN A 1 94 ? 15.355 -9.075 -7.111 1.00 79.25 94 ASN A C 1
ATOM 771 O O . ASN A 1 94 ? 14.749 -9.976 -7.689 1.00 79.25 94 ASN A O 1
ATOM 775 N N . PHE A 1 95 ? 15.291 -8.911 -5.787 1.00 83.06 95 PHE A N 1
ATOM 776 C CA . PHE A 1 95 ? 14.382 -9.681 -4.943 1.00 83.06 95 PHE A CA 1
ATOM 777 C C . PHE A 1 95 ? 12.924 -9.398 -5.314 1.00 83.06 95 PHE A C 1
ATOM 779 O O . PHE A 1 95 ? 12.182 -10.338 -5.591 1.00 83.06 95 PHE A O 1
ATOM 786 N N . PHE A 1 96 ? 12.534 -8.122 -5.396 1.00 81.81 96 PHE A N 1
ATOM 787 C CA . PHE A 1 96 ? 11.177 -7.747 -5.790 1.00 81.81 96 PHE A CA 1
ATOM 788 C C . PHE A 1 96 ? 10.851 -8.164 -7.223 1.00 81.81 96 PHE A C 1
ATOM 790 O O . PHE A 1 96 ? 9.744 -8.622 -7.468 1.00 81.81 96 PHE A O 1
ATOM 797 N N . ASP A 1 97 ? 11.804 -8.103 -8.150 1.00 80.75 97 ASP A N 1
ATOM 798 C CA . ASP A 1 97 ? 11.591 -8.561 -9.527 1.00 80.75 97 ASP A CA 1
ATOM 799 C C . ASP A 1 97 ? 11.304 -10.064 -9.590 1.00 80.75 97 ASP A C 1
ATOM 801 O O . ASP A 1 97 ? 10.379 -10.486 -10.281 1.00 80.75 97 ASP A O 1
ATOM 805 N N . ARG A 1 98 ? 12.039 -10.877 -8.821 1.00 82.88 98 ARG A N 1
ATOM 806 C CA . ARG A 1 98 ? 11.769 -12.320 -8.705 1.00 82.88 98 ARG A CA 1
ATOM 807 C C . ARG A 1 98 ? 10.446 -12.607 -8.006 1.00 82.88 98 ARG A C 1
ATOM 809 O O . ARG A 1 98 ? 9.729 -13.512 -8.417 1.00 82.88 98 ARG A O 1
ATOM 816 N N . PHE A 1 99 ? 10.125 -11.848 -6.963 1.00 84.38 99 PHE A N 1
ATOM 817 C CA . PHE A 1 99 ? 8.862 -11.976 -6.244 1.00 84.38 99 PHE A CA 1
ATOM 818 C C . PHE A 1 99 ? 7.665 -11.651 -7.146 1.00 84.38 99 PHE A C 1
ATOM 820 O O . PHE A 1 99 ? 6.721 -12.429 -7.231 1.00 84.38 99 PHE A O 1
ATOM 827 N N . LEU A 1 100 ? 7.732 -10.545 -7.887 1.00 83.38 100 LEU A N 1
ATOM 828 C CA . LEU A 1 100 ? 6.692 -10.156 -8.837 1.00 83.38 100 LEU A CA 1
ATOM 829 C C . LEU A 1 100 ? 6.577 -11.150 -9.993 1.00 83.38 100 LEU A C 1
ATOM 831 O O . LEU A 1 100 ? 5.462 -11.467 -10.397 1.00 83.38 100 LEU A O 1
ATOM 835 N N . TYR A 1 101 ? 7.703 -11.684 -10.476 1.00 82.06 101 TYR A N 1
ATOM 836 C CA . TYR A 1 101 ? 7.705 -12.760 -11.466 1.00 82.06 101 TYR A CA 1
ATOM 837 C C . TYR A 1 101 ? 6.998 -14.017 -10.949 1.00 82.06 101 TYR A C 1
ATOM 839 O O . TYR A 1 101 ? 6.211 -14.623 -11.667 1.00 82.06 101 TYR A O 1
ATOM 847 N N . PHE A 1 102 ? 7.231 -14.395 -9.692 1.00 86.19 102 PHE A N 1
ATOM 848 C CA . PHE A 1 102 ? 6.538 -15.523 -9.074 1.00 86.19 102 PHE A CA 1
ATOM 849 C C . PHE A 1 102 ? 5.022 -15.288 -8.969 1.00 86.19 102 PHE A C 1
ATOM 851 O O . PHE A 1 102 ? 4.244 -16.190 -9.265 1.00 86.19 102 PHE A O 1
ATOM 858 N N . CYS A 1 103 ? 4.592 -14.085 -8.576 1.00 84.25 103 CYS A N 1
ATOM 859 C CA . CYS A 1 103 ? 3.171 -13.778 -8.390 1.00 84.25 103 CYS A CA 1
ATOM 860 C C . CYS A 1 103 ? 2.397 -13.579 -9.701 1.00 84.25 103 CYS A C 1
ATOM 862 O O . CYS A 1 103 ? 1.228 -13.950 -9.771 1.00 84.25 103 CYS A O 1
ATOM 864 N N . PHE A 1 104 ? 3.010 -12.960 -10.713 1.00 83.62 104 PHE A N 1
ATOM 865 C CA . PHE A 1 104 ? 2.299 -12.497 -11.908 1.00 83.62 104 PHE A CA 1
ATOM 866 C C . PHE A 1 104 ? 2.916 -12.949 -13.246 1.00 83.62 104 PHE A C 1
ATOM 868 O O . PHE A 1 104 ? 2.359 -12.641 -14.299 1.00 83.62 104 PHE A O 1
ATOM 875 N N . GLY A 1 105 ? 4.035 -13.678 -13.232 1.00 81.81 105 GLY A N 1
ATOM 876 C CA . GLY A 1 105 ? 4.726 -14.158 -14.433 1.00 81.81 105 GLY A CA 1
ATOM 877 C C . GLY A 1 105 ? 5.600 -13.104 -15.126 1.00 81.81 105 GLY A C 1
ATOM 878 O O . GLY A 1 105 ? 6.062 -12.137 -14.515 1.00 81.81 105 GLY A O 1
ATOM 879 N N . GLU A 1 106 ? 5.857 -13.298 -16.424 1.00 78.38 106 GLU A N 1
ATOM 880 C CA . GLU A 1 106 ? 6.642 -12.362 -17.240 1.00 78.38 106 GLU A CA 1
ATOM 881 C C . GLU A 1 106 ? 5.889 -11.047 -17.468 1.00 78.38 106 GLU A C 1
ATOM 883 O O . GLU A 1 106 ? 4.990 -10.956 -18.304 1.00 78.38 106 GLU A O 1
ATOM 888 N N . ILE A 1 107 ? 6.289 -9.998 -16.743 1.00 71.69 107 ILE A N 1
ATOM 889 C CA . ILE A 1 107 ? 5.779 -8.640 -16.941 1.00 71.69 107 ILE A CA 1
ATOM 890 C C . ILE A 1 107 ? 6.909 -7.714 -17.377 1.00 71.69 107 ILE A C 1
ATOM 892 O O . ILE A 1 107 ? 7.888 -7.498 -16.659 1.00 71.69 107 ILE A O 1
ATOM 896 N N . ASP A 1 108 ? 6.726 -7.087 -18.537 1.00 71.69 108 ASP A N 1
ATOM 897 C CA . ASP A 1 108 ? 7.588 -6.001 -18.988 1.00 71.69 108 ASP A CA 1
ATOM 898 C C . ASP A 1 108 ? 7.160 -4.663 -18.364 1.00 71.69 108 ASP A C 1
ATOM 900 O O . ASP A 1 108 ? 6.282 -3.952 -18.862 1.00 71.69 108 ASP A O 1
ATOM 904 N N . PHE A 1 109 ? 7.817 -4.308 -17.261 1.00 70.25 109 PHE A N 1
ATOM 905 C CA . PHE A 1 109 ? 7.619 -3.040 -16.553 1.00 70.25 109 PHE A CA 1
ATOM 906 C C . PHE A 1 109 ? 8.233 -1.819 -17.261 1.00 70.25 109 PHE A C 1
ATOM 908 O O . PHE A 1 109 ? 8.097 -0.699 -16.769 1.00 70.25 109 PHE A O 1
ATOM 915 N N . LYS A 1 110 ? 8.959 -2.001 -18.373 1.00 65.69 110 LYS A N 1
ATOM 916 C CA . LYS A 1 110 ? 9.604 -0.899 -19.108 1.00 65.69 110 LYS A CA 1
ATOM 917 C C . LYS A 1 110 ? 8.771 -0.403 -20.284 1.00 65.69 110 LYS A C 1
ATOM 919 O O . LYS A 1 110 ? 8.965 0.732 -20.710 1.00 65.69 110 LYS A O 1
ATOM 924 N N . ARG A 1 111 ? 7.856 -1.226 -20.803 1.00 68.38 111 ARG A N 1
ATOM 925 C CA . ARG A 1 111 ? 7.060 -0.904 -21.995 1.00 68.38 111 ARG A CA 1
ATOM 926 C C . ARG A 1 111 ? 6.047 0.221 -21.761 1.00 68.38 111 ARG A C 1
ATOM 928 O O . ARG A 1 111 ? 5.913 1.094 -22.610 1.00 68.38 111 ARG A O 1
ATOM 935 N N . GLU A 1 112 ? 5.353 0.214 -20.621 1.00 72.31 112 GLU A N 1
ATOM 936 C CA . GLU A 1 112 ? 4.290 1.180 -20.286 1.00 72.31 112 GLU A CA 1
ATOM 937 C C . GLU A 1 112 ? 4.348 1.574 -18.794 1.00 72.31 112 GLU A C 1
ATOM 939 O O . GLU A 1 112 ? 3.546 1.085 -17.999 1.00 72.31 112 GLU A O 1
ATOM 944 N N . PRO A 1 113 ? 5.268 2.461 -18.370 1.00 71.81 113 PRO A N 1
ATOM 945 C CA . PRO A 1 113 ? 5.535 2.718 -16.947 1.00 71.81 113 PRO A CA 1
ATOM 946 C C . PRO A 1 113 ? 4.359 3.353 -16.183 1.00 71.81 113 PRO A C 1
ATOM 948 O O . PRO A 1 113 ? 4.255 3.187 -14.971 1.00 71.81 113 PRO A O 1
ATOM 951 N N . TYR A 1 114 ? 3.451 4.044 -16.880 1.00 71.50 114 TYR A N 1
ATOM 952 C CA . TYR A 1 114 ? 2.246 4.649 -16.294 1.00 71.50 114 TYR A CA 1
ATOM 953 C C . TYR A 1 114 ? 1.088 3.659 -16.096 1.00 71.50 114 TYR A C 1
ATOM 955 O O . TYR A 1 114 ? 0.165 3.938 -15.333 1.00 71.50 114 TYR A O 1
ATOM 963 N N . VAL A 1 115 ? 1.128 2.513 -16.782 1.00 69.75 115 VAL A N 1
ATOM 964 C CA . VAL A 1 115 ? 0.082 1.476 -16.725 1.00 69.75 115 VAL A CA 1
ATOM 965 C C . VAL A 1 115 ? 0.578 0.250 -15.959 1.00 69.75 115 VAL A C 1
ATOM 967 O O . VAL A 1 115 ? -0.168 -0.350 -15.189 1.00 69.75 115 VAL A O 1
ATOM 970 N N . ARG A 1 116 ? 1.848 -0.121 -16.153 1.00 69.75 116 ARG A N 1
ATOM 971 C CA . ARG A 1 116 ? 2.485 -1.322 -15.609 1.00 69.75 116 ARG A CA 1
ATOM 972 C C . ARG A 1 116 ? 3.716 -0.927 -14.811 1.00 69.75 116 ARG A C 1
ATOM 974 O O . ARG A 1 116 ? 4.830 -0.874 -15.327 1.00 69.75 116 ARG A O 1
ATOM 981 N N . ASN A 1 117 ? 3.497 -0.652 -13.532 1.00 77.38 117 ASN A N 1
ATOM 982 C CA . ASN A 1 117 ? 4.544 -0.223 -12.620 1.00 77.38 117 ASN A CA 1
ATOM 983 C C . ASN A 1 117 ? 4.834 -1.306 -11.573 1.00 77.38 117 ASN A C 1
ATOM 985 O O . ASN A 1 117 ? 3.915 -1.832 -10.957 1.00 77.38 117 ASN A O 1
ATOM 989 N N . LYS A 1 118 ? 6.115 -1.583 -11.309 1.00 79.44 118 LYS A N 1
ATOM 990 C CA . LYS A 1 118 ? 6.554 -2.457 -10.211 1.00 79.44 118 LYS A CA 1
ATOM 991 C C . LYS A 1 118 ? 5.919 -2.089 -8.868 1.00 79.44 118 LYS A C 1
ATOM 993 O O . LYS A 1 118 ? 5.550 -2.988 -8.125 1.00 79.44 118 LYS A O 1
ATOM 998 N N . ILE A 1 119 ? 5.771 -0.795 -8.577 1.00 82.88 119 ILE A N 1
ATOM 999 C CA . ILE A 1 119 ? 5.159 -0.317 -7.328 1.00 82.88 119 ILE A CA 1
ATOM 1000 C C . ILE A 1 119 ? 3.680 -0.711 -7.255 1.00 82.88 119 ILE A C 1
ATOM 1002 O O . ILE A 1 119 ? 3.272 -1.263 -6.241 1.00 82.88 119 ILE A O 1
ATOM 1006 N N . ASP A 1 120 ? 2.924 -0.526 -8.342 1.00 83.81 120 ASP A N 1
ATOM 1007 C CA . ASP A 1 120 ? 1.493 -0.876 -8.427 1.00 83.81 120 ASP A CA 1
ATOM 1008 C C . ASP A 1 120 ? 1.266 -2.395 -8.326 1.00 83.81 120 ASP A C 1
ATOM 1010 O O . ASP A 1 120 ? 0.320 -2.865 -7.706 1.00 83.81 120 ASP A O 1
ATOM 1014 N N . TYR A 1 121 ? 2.166 -3.208 -8.881 1.00 83.38 121 TYR A N 1
ATOM 1015 C CA . TYR A 1 121 ? 2.064 -4.664 -8.746 1.00 83.38 121 TYR A CA 1
ATOM 1016 C C . TYR A 1 121 ? 2.491 -5.160 -7.363 1.00 83.38 121 TYR A C 1
ATOM 1018 O O . TYR A 1 121 ? 1.890 -6.092 -6.828 1.00 83.38 121 TYR A O 1
ATOM 1026 N N . LEU A 1 122 ? 3.504 -4.534 -6.761 1.00 86.81 122 LEU A N 1
ATOM 1027 C CA . LEU A 1 122 ? 3.939 -4.863 -5.409 1.00 86.81 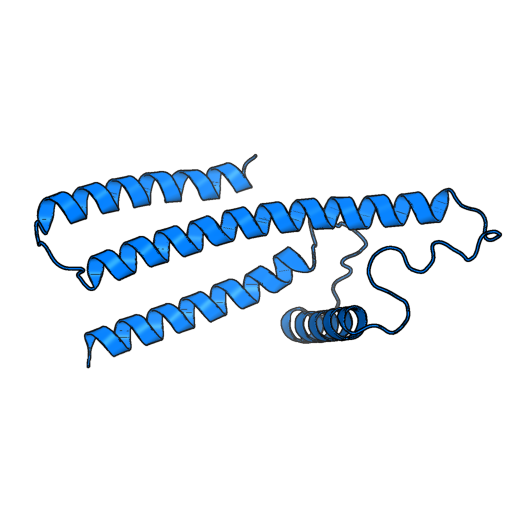122 LEU A CA 1
ATOM 1028 C C . LEU A 1 122 ? 2.872 -4.473 -4.381 1.00 86.81 122 LEU A C 1
ATOM 1030 O O . LEU A 1 122 ? 2.590 -5.245 -3.465 1.00 86.81 122 LEU A O 1
ATOM 1034 N N . SER A 1 123 ? 2.248 -3.308 -4.557 1.00 86.88 123 SER A N 1
ATOM 1035 C CA . SER A 1 123 ? 1.188 -2.824 -3.682 1.00 86.88 123 SER A CA 1
ATOM 1036 C C . SER A 1 123 ? -0.029 -3.744 -3.707 1.00 86.88 123 SER A C 1
ATOM 1038 O O . SER A 1 123 ? -0.525 -4.085 -2.641 1.00 86.88 123 SER A O 1
ATOM 1040 N N . ARG A 1 124 ? -0.453 -4.265 -4.865 1.00 87.25 124 ARG A N 1
ATOM 1041 C CA . ARG A 1 124 ? -1.564 -5.239 -4.946 1.00 87.25 124 ARG A CA 1
ATOM 1042 C C . ARG A 1 124 ? -1.384 -6.440 -4.018 1.00 87.25 124 ARG A C 1
ATOM 1044 O O . ARG A 1 124 ? -2.345 -6.874 -3.389 1.00 87.25 124 ARG A O 1
ATOM 1051 N N . VAL A 1 125 ? -0.164 -6.968 -3.924 1.00 89.19 125 VAL A N 1
ATOM 1052 C CA . VAL A 1 125 ? 0.129 -8.112 -3.051 1.00 89.19 125 VAL A CA 1
ATOM 1053 C C . VAL A 1 125 ? 0.262 -7.663 -1.598 1.00 89.19 125 VAL A C 1
ATOM 1055 O O . VAL A 1 125 ? -0.331 -8.272 -0.710 1.00 89.19 125 VAL A O 1
ATOM 1058 N N . LEU A 1 126 ? 1.007 -6.581 -1.350 1.00 89.12 126 LEU A N 1
ATOM 1059 C CA . LEU A 1 126 ? 1.266 -6.101 0.005 1.00 89.12 126 LEU A CA 1
ATOM 1060 C C . LEU A 1 126 ? 0.006 -5.579 0.697 1.00 89.12 126 LEU A C 1
ATOM 1062 O O . LEU A 1 126 ? -0.208 -5.947 1.842 1.00 89.12 126 LEU A O 1
ATOM 1066 N N . PHE A 1 127 ? -0.835 -4.783 0.032 1.00 89.12 127 PHE A N 1
ATOM 1067 C CA . PHE A 1 127 ? -2.086 -4.272 0.607 1.00 89.12 127 PHE A CA 1
ATOM 1068 C C . PHE A 1 127 ? -3.045 -5.399 0.963 1.00 89.12 127 PHE A C 1
ATOM 1070 O O . PHE A 1 127 ? -3.636 -5.382 2.037 1.00 89.12 127 PHE A O 1
ATOM 1077 N N . LEU A 1 128 ? -3.181 -6.398 0.088 1.00 89.06 128 LEU A N 1
ATOM 1078 C CA . LEU A 1 128 ? -4.039 -7.542 0.370 1.00 89.06 128 LEU A CA 1
ATOM 1079 C C . LEU A 1 128 ? -3.514 -8.334 1.574 1.00 89.06 128 LEU A C 1
ATOM 1081 O O . LEU A 1 128 ? -4.272 -8.650 2.488 1.00 89.06 128 LEU A O 1
ATOM 1085 N N . ALA A 1 129 ? -2.209 -8.614 1.604 1.00 91.31 129 ALA A N 1
ATOM 1086 C CA . ALA A 1 129 ? -1.588 -9.353 2.695 1.00 91.31 129 ALA A CA 1
ATOM 1087 C C . ALA A 1 129 ? -1.666 -8.598 4.033 1.00 91.31 129 ALA A C 1
ATOM 1089 O O . ALA A 1 129 ? -2.009 -9.193 5.056 1.00 91.31 129 ALA A O 1
ATOM 1090 N N . THR A 1 130 ? -1.382 -7.291 4.044 1.00 92.19 130 THR A N 1
ATOM 1091 C CA . THR A 1 130 ? -1.460 -6.471 5.261 1.00 92.19 130 THR A CA 1
ATOM 1092 C C . THR A 1 130 ? -2.895 -6.310 5.740 1.00 92.19 130 THR A C 1
ATOM 1094 O O . THR A 1 130 ? -3.124 -6.374 6.944 1.00 92.19 130 THR A O 1
ATOM 1097 N N . PHE A 1 131 ? -3.865 -6.185 4.831 1.00 92.62 131 PHE A N 1
ATOM 1098 C CA . PHE A 1 131 ? -5.280 -6.119 5.186 1.00 92.62 131 PHE A CA 1
ATOM 1099 C C . PHE A 1 131 ? -5.779 -7.426 5.810 1.00 92.62 131 PHE A C 1
ATOM 1101 O O . PHE A 1 131 ? -6.361 -7.399 6.891 1.00 92.62 131 PHE A O 1
ATOM 1108 N N . ILE A 1 132 ? -5.490 -8.580 5.197 1.00 94.44 132 ILE A N 1
ATOM 1109 C CA . ILE A 1 132 ? -5.861 -9.894 5.754 1.00 94.44 132 ILE A CA 1
ATOM 1110 C C . ILE A 1 132 ? -5.212 -10.105 7.125 1.00 94.44 132 ILE A C 1
ATOM 1112 O O . ILE A 1 132 ? -5.875 -10.555 8.062 1.00 94.44 132 ILE A O 1
ATOM 1116 N N . SER A 1 133 ? -3.931 -9.755 7.262 1.00 94.19 133 SER A N 1
ATOM 1117 C CA . SER A 1 133 ? -3.214 -9.845 8.537 1.00 94.19 133 SER A CA 1
ATOM 1118 C C . SER A 1 133 ? -3.861 -8.961 9.606 1.00 94.19 133 SER A C 1
ATOM 1120 O O . SER A 1 133 ? -4.160 -9.435 10.702 1.00 94.19 133 SER A O 1
ATOM 1122 N N . PHE A 1 134 ? -4.174 -7.707 9.266 1.00 94.38 134 PHE A N 1
ATOM 1123 C CA . PHE A 1 134 ? -4.850 -6.777 10.167 1.00 94.38 134 PHE A CA 1
ATOM 1124 C C . PHE A 1 134 ? -6.218 -7.300 10.618 1.00 94.38 134 PHE A C 1
ATOM 1126 O O . PHE A 1 134 ? -6.481 -7.342 11.816 1.00 94.38 134 PHE A O 1
ATOM 1133 N N . VAL A 1 135 ? -7.063 -7.752 9.685 1.00 94.06 135 VAL A N 1
ATOM 1134 C CA . VAL A 1 135 ? -8.382 -8.323 10.005 1.00 94.06 135 VAL A CA 1
ATOM 1135 C C . VAL A 1 135 ? -8.237 -9.536 10.921 1.00 94.06 135 VAL A C 1
ATOM 1137 O O . VAL A 1 135 ? -8.975 -9.661 11.895 1.00 94.06 135 VAL A O 1
ATOM 1140 N N . SER A 1 136 ? -7.257 -10.401 10.659 1.00 94.38 136 SER A N 1
ATOM 1141 C CA . SER A 1 136 ? -7.008 -11.589 11.483 1.00 94.38 136 SER A CA 1
ATOM 1142 C C . SER A 1 136 ? -6.622 -11.217 12.919 1.00 94.38 136 SER A C 1
ATOM 1144 O O . SER A 1 136 ? -7.174 -11.773 13.866 1.00 94.38 136 SER A O 1
ATOM 1146 N N . ILE A 1 137 ? -5.722 -10.240 13.091 1.00 93.88 137 ILE A N 1
ATOM 1147 C CA . ILE A 1 137 ? -5.308 -9.722 14.407 1.00 93.88 137 ILE A CA 1
ATOM 1148 C C . ILE A 1 137 ? -6.484 -9.051 15.126 1.00 93.88 137 ILE A C 1
ATOM 1150 O O . ILE A 1 137 ? -6.682 -9.259 16.323 1.00 93.88 137 ILE A O 1
ATOM 1154 N N . TYR A 1 138 ? -7.274 -8.264 14.396 1.00 93.44 138 TYR A N 1
ATOM 1155 C CA . TYR A 1 138 ? -8.439 -7.566 14.925 1.00 93.44 138 TYR A CA 1
ATOM 1156 C C . TYR A 1 138 ? -9.497 -8.545 15.451 1.00 93.44 138 TYR A C 1
ATOM 1158 O O . TYR A 1 138 ? -9.965 -8.402 16.577 1.00 93.44 138 TYR A O 1
ATOM 1166 N N . VAL A 1 139 ? -9.815 -9.588 14.676 1.00 94.06 139 VAL A N 1
ATOM 1167 C CA . VAL A 1 139 ? -10.749 -10.649 15.085 1.00 94.06 139 VAL A CA 1
ATOM 1168 C C . VAL A 1 139 ? -10.204 -11.445 16.270 1.00 94.06 139 VAL A C 1
ATOM 1170 O O . VAL A 1 139 ? -10.945 -11.698 17.213 1.00 94.06 139 VAL A O 1
ATOM 1173 N N . LEU A 1 140 ? -8.914 -11.795 16.274 1.00 93.75 140 LEU A N 1
ATOM 1174 C CA . LEU A 1 140 ? -8.284 -12.455 17.423 1.00 93.75 140 LEU A CA 1
ATOM 1175 C C . LEU A 1 140 ? -8.409 -11.617 18.700 1.00 93.75 140 LEU A C 1
ATOM 1177 O O . LEU A 1 140 ? -8.744 -12.159 19.744 1.00 93.75 140 LEU A O 1
ATOM 1181 N N . THR A 1 141 ? -8.198 -10.304 18.600 1.00 91.31 141 THR A N 1
ATOM 1182 C CA . THR A 1 141 ? -8.302 -9.366 19.731 1.00 91.31 141 THR A CA 1
ATOM 1183 C C . THR A 1 141 ? -9.743 -9.192 20.222 1.00 91.31 141 THR A C 1
ATOM 1185 O O . THR A 1 141 ? -9.952 -8.817 21.365 1.00 91.31 141 THR A O 1
ATOM 1188 N N . LEU A 1 142 ? -10.744 -9.444 19.374 1.00 89.06 142 LEU A N 1
ATOM 1189 C CA . LEU A 1 142 ? -12.156 -9.438 19.770 1.00 89.06 142 LEU A CA 1
ATOM 1190 C C . LEU A 1 142 ? -12.586 -10.722 20.488 1.00 89.06 142 LEU A C 1
ATOM 1192 O O . LEU A 1 142 ? -13.541 -10.690 21.260 1.00 89.06 142 LEU A O 1
ATOM 1196 N N . ILE A 1 143 ? -11.950 -11.850 20.165 1.00 90.50 143 ILE A N 1
ATOM 1197 C CA . ILE A 1 143 ? -12.296 -13.169 20.712 1.00 90.50 143 ILE A CA 1
ATOM 1198 C C . ILE A 1 143 ? -11.565 -13.437 22.036 1.00 90.50 143 ILE A C 1
ATOM 1200 O O . ILE A 1 143 ? -12.112 -14.136 22.890 1.00 90.50 143 ILE A O 1
ATOM 1204 N N . LEU A 1 144 ? -10.337 -12.929 22.174 1.00 78.38 144 LEU A N 1
ATOM 1205 C CA . LEU A 1 144 ? -9.505 -13.018 23.381 1.00 78.38 144 LEU A CA 1
ATOM 1206 C C . LEU A 1 144 ? -9.952 -12.021 24.455 1.00 78.38 144 LEU A C 1
ATOM 1208 O O . LEU A 1 144 ? -9.965 -12.436 25.635 1.00 78.38 144 LEU A O 1
#

Organism: Sarcoptes scabiei (NCBI:txid52283)

pLDDT: mean 79.16, std 14.08, range [39.12, 94.44]

Secondary structure (DSSP, 8-state):
-HHHHHHHHHHHHHHHHHHHHHHHH--SS--HHHHHHHHHHHHHHHHHHHHHHHHHHHHHHHHHHHHHHH--TT-TTSTTSSS-TT-HHHHHHHHHHHHHHHHH-S--TTT-TTTS-HHHHHHHHHHHHHHHHHHHHHHHHHH-

InterPro domains:
  IPR036719 Neurotransmitter-gated ion-channel transmembrane domain superfamily [SSF90112] (27-143)
  IPR038050 Neuronal acetylcholine receptor [G3DSA:1.20.58.390] (2-144)

Radius of gyration: 20.95 Å; chains: 1; bounding box: 55×28×54 Å